Protein AF-A0A7C5TV17-F1 (afdb_monomer_lite)

Structure (mmCIF, N/CA/C/O backbone):
data_AF-A0A7C5TV17-F1
#
_entry.id   AF-A0A7C5TV17-F1
#
loop_
_atom_site.group_PDB
_atom_site.id
_atom_site.type_symbol
_atom_site.label_atom_id
_atom_site.label_alt_id
_atom_site.label_comp_id
_atom_site.label_asym_id
_atom_site.label_entity_id
_atom_site.label_seq_id
_atom_site.pdbx_PDB_ins_code
_atom_site.Cartn_x
_atom_site.Cartn_y
_atom_site.Cartn_z
_atom_site.occupancy
_atom_site.B_iso_or_equiv
_atom_site.auth_seq_id
_atom_site.auth_comp_id
_atom_site.auth_asym_id
_atom_site.auth_atom_id
_atom_site.pdbx_PDB_model_num
ATOM 1 N N . MET A 1 1 ? -9.411 -13.685 -9.925 1.00 38.88 1 MET A N 1
ATOM 2 C CA . MET A 1 1 ? -9.426 -13.113 -8.561 1.00 38.88 1 MET A CA 1
ATOM 3 C C . MET A 1 1 ? -9.567 -14.258 -7.575 1.00 38.88 1 MET A C 1
ATOM 5 O O . MET A 1 1 ? -10.554 -14.972 -7.658 1.00 38.88 1 MET A O 1
ATOM 9 N N . ASN A 1 2 ? -8.573 -14.480 -6.712 1.00 40.91 2 ASN A N 1
ATOM 10 C CA . ASN A 1 2 ? -8.621 -15.509 -5.669 1.00 40.91 2 ASN A CA 1
ATOM 11 C C . ASN A 1 2 ? -8.840 -14.822 -4.318 1.00 40.91 2 ASN A C 1
ATOM 13 O O . ASN A 1 2 ? -8.039 -13.978 -3.923 1.00 40.91 2 ASN A O 1
ATOM 17 N N . HIS A 1 3 ? -9.922 -15.174 -3.628 1.00 43.28 3 HIS A N 1
ATOM 18 C CA . HIS A 1 3 ? -10.246 -14.668 -2.296 1.00 43.28 3 HIS A CA 1
ATOM 19 C C . HIS A 1 3 ? -9.807 -15.700 -1.250 1.00 43.28 3 HIS A C 1
ATOM 21 O O . HIS A 1 3 ? -10.120 -16.882 -1.374 1.00 43.28 3 HIS A O 1
ATOM 27 N N . HIS A 1 4 ? -9.072 -15.278 -0.223 1.00 42.59 4 HIS A N 1
ATOM 28 C CA . HIS A 1 4 ? -8.808 -16.082 0.974 1.00 42.59 4 HIS A CA 1
ATOM 29 C C . HIS A 1 4 ? -9.427 -15.378 2.184 1.00 42.59 4 HIS A C 1
ATOM 31 O O . HIS A 1 4 ? -9.269 -14.171 2.361 1.00 42.59 4 HIS A O 1
ATOM 37 N N . LEU A 1 5 ? -10.192 -16.137 2.971 1.00 42.78 5 LEU A N 1
ATOM 38 C CA . LEU A 1 5 ? -11.083 -15.644 4.022 1.00 42.78 5 LEU A CA 1
ATOM 39 C C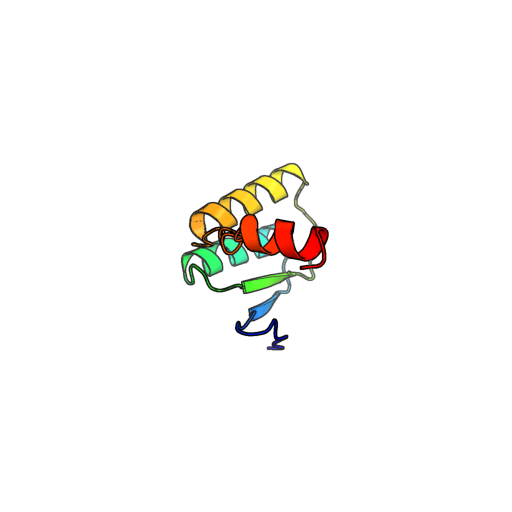 . LEU A 1 5 ? -10.388 -15.653 5.390 1.00 42.78 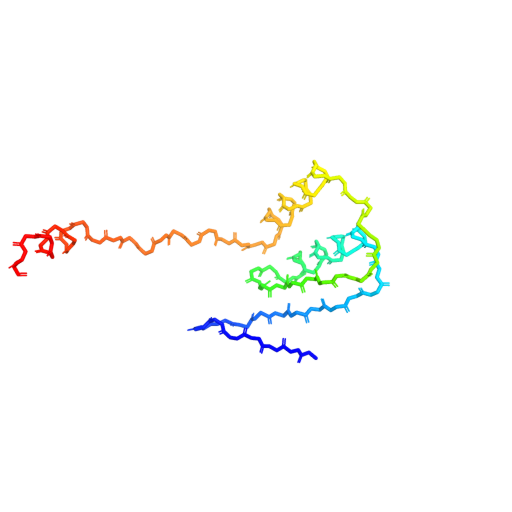5 LEU A C 1
ATOM 41 O O . LEU A 1 5 ? -10.055 -16.713 5.913 1.00 42.78 5 LEU A O 1
ATOM 45 N N . LEU A 1 6 ? -10.277 -14.485 6.025 1.00 45.94 6 LEU A N 1
ATOM 46 C CA . LEU A 1 6 ? -10.069 -14.365 7.471 1.00 45.94 6 LEU A CA 1
ATOM 47 C C . LEU A 1 6 ? -11.401 -13.965 8.112 1.00 45.94 6 LEU A C 1
ATOM 49 O O . LEU A 1 6 ? -11.755 -12.795 8.120 1.00 45.94 6 LEU A O 1
ATOM 53 N N . ARG A 1 7 ? -12.148 -14.968 8.589 1.00 44.25 7 ARG A N 1
ATOM 54 C CA . ARG A 1 7 ? -13.251 -14.980 9.582 1.00 44.25 7 ARG A CA 1
ATOM 55 C C . ARG A 1 7 ? -14.302 -13.846 9.688 1.00 44.25 7 ARG A C 1
ATOM 57 O O . ARG A 1 7 ? -15.099 -13.958 10.606 1.00 44.25 7 ARG A O 1
ATOM 64 N N . ASN A 1 8 ? -14.336 -12.820 8.827 1.00 54.25 8 ASN A N 1
ATOM 65 C CA . ASN A 1 8 ? -15.469 -11.931 8.462 1.00 54.25 8 ASN A CA 1
ATOM 66 C C . ASN A 1 8 ? -14.991 -10.720 7.615 1.00 54.25 8 ASN A C 1
ATOM 68 O O . ASN A 1 8 ? -15.372 -9.577 7.868 1.00 54.25 8 ASN A O 1
ATOM 72 N N . GLY A 1 9 ? -14.127 -10.941 6.619 1.00 60.97 9 GLY A N 1
ATOM 73 C CA . GLY A 1 9 ? -13.680 -9.889 5.702 1.00 60.97 9 GLY A CA 1
ATOM 74 C C . GLY A 1 9 ? -13.137 -10.458 4.395 1.00 60.97 9 GLY A C 1
ATOM 75 O O . GLY A 1 9 ? -12.514 -11.521 4.388 1.00 60.97 9 GLY A O 1
ATOM 76 N N . TYR A 1 10 ? -13.392 -9.755 3.291 1.00 76.31 10 TYR A N 1
ATOM 77 C CA . TYR A 1 10 ? -12.825 -10.070 1.982 1.00 76.31 10 TYR A CA 1
ATOM 78 C C . TYR A 1 10 ? -11.506 -9.326 1.817 1.00 76.31 10 TYR A C 1
ATOM 80 O O . TYR A 1 10 ? -11.475 -8.108 1.968 1.00 76.31 10 TYR A O 1
ATOM 88 N N . VAL A 1 11 ? -10.442 -10.055 1.485 1.00 82.00 11 VAL A N 1
ATOM 89 C CA . VAL A 1 11 ? -9.186 -9.472 1.005 1.00 82.00 11 VAL A CA 1
ATOM 90 C C . VAL A 1 11 ? -9.161 -9.595 -0.512 1.00 82.00 11 VAL A C 1
ATOM 92 O O . VAL A 1 11 ? -9.405 -10.675 -1.061 1.00 82.00 11 VAL A O 1
ATOM 95 N N . TYR A 1 12 ? -8.876 -8.489 -1.190 1.00 88.62 12 TYR A N 1
ATOM 96 C CA . TYR A 1 12 ? -8.685 -8.474 -2.634 1.00 88.62 12 TYR A CA 1
ATOM 97 C C . TYR A 1 12 ? -7.201 -8.632 -2.935 1.00 88.62 12 TYR A C 1
ATOM 99 O O . TYR A 1 12 ? -6.402 -7.783 -2.555 1.00 88.62 12 TYR A O 1
ATOM 107 N N . LEU A 1 13 ? -6.834 -9.719 -3.611 1.00 93.81 13 LEU A N 1
ATOM 108 C CA . LEU A 1 13 ? -5.480 -9.921 -4.113 1.00 93.81 13 LEU A CA 1
ATOM 109 C C . LEU A 1 13 ? -5.448 -9.624 -5.612 1.00 93.81 13 LEU A C 1
ATOM 111 O O . LEU A 1 13 ? -6.126 -10.292 -6.397 1.00 93.81 13 LEU A O 1
ATOM 115 N N . ILE A 1 14 ? -4.632 -8.649 -5.994 1.00 95.00 14 ILE A N 1
ATOM 116 C CA . ILE A 1 14 ? -4.408 -8.243 -7.382 1.00 95.00 14 ILE A CA 1
ATOM 117 C C . ILE A 1 14 ? -2.953 -8.549 -7.717 1.00 95.00 14 ILE A C 1
ATOM 119 O O . ILE A 1 14 ? -2.065 -8.281 -6.914 1.00 95.00 14 ILE A O 1
ATOM 123 N N . THR A 1 15 ? -2.702 -9.154 -8.876 1.00 97.38 15 THR A N 1
ATOM 124 C CA . THR A 1 15 ? -1.343 -9.367 -9.388 1.00 97.38 15 THR A CA 1
ATOM 125 C C . THR A 1 15 ? -1.146 -8.517 -10.631 1.00 97.38 15 THR A C 1
ATOM 127 O O . THR A 1 15 ? -2.000 -8.541 -11.515 1.00 97.38 15 THR A O 1
ATOM 130 N N . VAL A 1 16 ? -0.057 -7.756 -10.666 1.00 97.56 16 VAL A N 1
ATOM 131 C CA . VAL A 1 16 ? 0.288 -6.819 -11.740 1.00 97.56 16 VAL A CA 1
ATOM 132 C C . VAL A 1 16 ? 1.687 -7.117 -12.268 1.00 97.56 16 VAL A C 1
ATOM 134 O O . VAL A 1 16 ? 2.587 -7.444 -11.493 1.00 97.56 16 VAL A O 1
ATOM 137 N N . ASP A 1 17 ? 1.865 -6.995 -13.580 1.00 98.12 17 ASP A N 1
ATOM 138 C CA . ASP A 1 17 ? 3.154 -7.209 -14.239 1.00 98.12 17 ASP A CA 1
ATOM 139 C C . ASP A 1 17 ? 3.917 -5.895 -14.398 1.00 98.12 17 ASP A C 1
ATOM 141 O O . ASP A 1 17 ? 4.038 -5.340 -15.486 1.00 98.12 17 ASP A O 1
ATOM 145 N N . VAL A 1 18 ? 4.337 -5.353 -13.257 1.00 98.50 18 VAL A N 1
ATOM 146 C CA . VAL A 1 18 ? 5.099 -4.105 -13.140 1.00 98.50 18 VAL A CA 1
ATOM 147 C C . VAL A 1 18 ? 6.149 -4.245 -12.038 1.00 98.50 18 VAL A C 1
ATOM 149 O O . VAL A 1 18 ? 6.122 -5.203 -11.259 1.00 98.50 18 VAL A O 1
ATOM 152 N N . ASP A 1 19 ? 7.066 -3.288 -11.949 1.00 98.56 19 ASP A N 1
ATOM 153 C CA . ASP A 1 19 ? 8.062 -3.238 -10.877 1.00 98.56 19 ASP A CA 1
ATOM 154 C C . ASP A 1 19 ? 7.459 -2.798 -9.532 1.00 98.56 19 ASP A C 1
ATOM 156 O O . ASP A 1 19 ? 6.371 -2.217 -9.458 1.00 98.56 19 ASP A O 1
ATOM 160 N N . ALA A 1 20 ? 8.207 -3.030 -8.450 1.00 98.12 20 ALA A N 1
ATOM 161 C CA . ALA A 1 20 ? 7.772 -2.754 -7.080 1.00 98.12 20 ALA A CA 1
ATOM 162 C C . ALA A 1 20 ? 7.266 -1.316 -6.868 1.00 98.12 20 ALA A C 1
ATOM 164 O O . ALA A 1 20 ? 6.236 -1.121 -6.222 1.00 98.12 20 ALA A O 1
ATOM 165 N N . ARG A 1 21 ? 7.956 -0.306 -7.418 1.00 98.38 21 ARG A N 1
ATOM 166 C CA . ARG A 1 21 ? 7.548 1.102 -7.278 1.00 98.38 21 ARG A CA 1
ATOM 167 C C . ARG A 1 21 ? 6.154 1.357 -7.845 1.00 98.38 21 ARG A C 1
ATOM 169 O O . ARG A 1 21 ? 5.309 1.911 -7.151 1.00 98.38 21 ARG A O 1
ATOM 176 N N . GLU A 1 22 ? 5.909 0.928 -9.078 1.00 98.44 22 GLU A N 1
ATOM 177 C CA . GLU A 1 22 ? 4.621 1.135 -9.742 1.00 98.44 22 GLU A CA 1
ATOM 178 C C . GLU A 1 22 ? 3.507 0.354 -9.033 1.00 98.44 22 GLU A C 1
ATOM 180 O O . GLU A 1 22 ? 2.409 0.870 -8.830 1.00 98.44 22 GLU A O 1
ATOM 185 N N . ALA A 1 23 ? 3.801 -0.853 -8.545 1.00 98.19 23 ALA A N 1
ATOM 186 C CA . ALA A 1 23 ? 2.860 -1.622 -7.738 1.00 98.19 23 ALA A CA 1
ATOM 187 C C . ALA A 1 23 ? 2.482 -0.926 -6.416 1.00 98.19 23 ALA A C 1
ATOM 189 O O . ALA A 1 23 ? 1.316 -0.966 -6.015 1.00 98.19 23 ALA A O 1
ATOM 190 N N . LEU A 1 24 ? 3.433 -0.265 -5.748 1.00 97.44 24 LEU A N 1
ATOM 191 C CA . LEU A 1 24 ? 3.172 0.523 -4.538 1.00 97.44 24 LEU A CA 1
ATOM 192 C C . LEU A 1 24 ? 2.344 1.778 -4.842 1.00 97.44 24 LEU A C 1
ATOM 194 O O . LEU A 1 24 ? 1.419 2.087 -4.093 1.00 97.44 24 LEU A O 1
ATOM 198 N N . GLU A 1 25 ? 2.601 2.456 -5.961 1.00 97.31 25 GLU A N 1
ATOM 199 C CA . GLU A 1 25 ? 1.783 3.587 -6.420 1.00 97.31 25 GLU A CA 1
ATOM 200 C C . GLU A 1 25 ? 0.347 3.157 -6.759 1.00 97.31 25 GLU A C 1
ATOM 202 O O . GLU A 1 25 ? -0.613 3.831 -6.379 1.00 97.31 25 GLU A O 1
ATOM 207 N N . ILE A 1 26 ? 0.177 2.005 -7.417 1.00 97.38 26 ILE A N 1
ATOM 208 C CA . ILE A 1 26 ? -1.136 1.390 -7.654 1.00 97.38 26 ILE A CA 1
ATOM 209 C C . ILE A 1 26 ? -1.818 1.083 -6.318 1.00 97.38 26 ILE A C 1
ATOM 211 O O . ILE A 1 26 ? -2.987 1.424 -6.135 1.00 97.38 26 ILE A O 1
ATOM 215 N N . SER A 1 27 ? -1.096 0.476 -5.372 1.00 95.19 27 SER A N 1
ATOM 216 C CA . SER A 1 27 ? -1.619 0.180 -4.037 1.00 95.19 27 SER A CA 1
ATOM 217 C C . SER A 1 27 ? -2.098 1.448 -3.333 1.00 95.19 27 SER A C 1
ATOM 219 O O . SER A 1 27 ? -3.184 1.445 -2.762 1.00 95.19 27 SER A O 1
ATOM 221 N N . LEU A 1 28 ? -1.333 2.539 -3.399 1.00 94.94 28 LEU A N 1
ATOM 222 C CA . LEU A 1 28 ? -1.714 3.814 -2.799 1.00 94.94 28 LEU A CA 1
ATOM 223 C C . LEU A 1 28 ? -3.021 4.354 -3.392 1.00 94.94 28 LEU A C 1
ATOM 225 O O . LEU A 1 28 ? -3.956 4.635 -2.645 1.00 94.94 28 LEU A O 1
ATOM 229 N N . ARG A 1 29 ? -3.122 4.416 -4.726 1.00 95.69 29 ARG A N 1
ATOM 230 C CA . ARG A 1 29 ? -4.337 4.875 -5.424 1.00 95.69 29 ARG A CA 1
ATOM 231 C C . ARG A 1 29 ? -5.555 4.023 -5.069 1.00 95.69 29 ARG A C 1
ATOM 233 O O . ARG A 1 29 ? -6.633 4.551 -4.818 1.00 95.69 29 ARG A O 1
ATOM 240 N N . LEU A 1 30 ? -5.390 2.701 -5.020 1.00 94.06 30 LEU A N 1
ATOM 241 C CA . LEU A 1 30 ? -6.472 1.787 -4.648 1.00 94.06 30 LEU A CA 1
ATOM 242 C C . LEU A 1 30 ? -6.930 2.012 -3.204 1.00 94.06 30 LEU A C 1
ATOM 244 O O . LEU A 1 30 ? -8.127 2.005 -2.939 1.00 94.06 30 LEU A O 1
ATOM 248 N N . GLN A 1 31 ? -5.996 2.236 -2.283 1.00 91.12 31 GLN A N 1
ATOM 249 C CA . GLN A 1 31 ? -6.313 2.461 -0.875 1.00 91.12 31 GLN A CA 1
ATOM 250 C C . GLN A 1 31 ? -6.965 3.826 -0.625 1.00 91.12 31 GLN A C 1
ATOM 252 O O . GLN A 1 31 ? -7.860 3.930 0.210 1.00 91.12 31 GLN A O 1
ATOM 257 N N . GLU A 1 32 ? -6.604 4.850 -1.398 1.00 91.88 32 GLU A N 1
ATOM 258 C CA . GLU A 1 32 ? -7.309 6.138 -1.409 1.00 91.88 32 GLU A CA 1
ATOM 259 C C . GLU A 1 32 ? -8.744 6.024 -1.935 1.00 91.88 32 GLU A C 1
ATOM 261 O O . GLU A 1 32 ? -9.657 6.641 -1.388 1.00 91.88 32 GLU A O 1
ATOM 266 N N . MET A 1 33 ? -8.955 5.238 -2.994 1.00 93.94 33 MET A N 1
ATOM 267 C CA . MET A 1 33 ? -10.278 5.050 -3.599 1.00 93.94 33 MET A CA 1
ATOM 268 C C . MET A 1 33 ? -11.199 4.158 -2.761 1.00 93.94 33 MET A C 1
ATOM 270 O O . MET A 1 33 ? -12.418 4.331 -2.787 1.00 93.94 33 MET A O 1
ATOM 274 N N . PHE A 1 34 ? -10.629 3.200 -2.029 1.00 90.56 34 PHE A N 1
ATOM 275 C CA . PHE A 1 34 ? -11.363 2.179 -1.283 1.00 90.56 34 PHE A CA 1
ATOM 276 C C . PHE A 1 34 ? -10.918 2.111 0.190 1.00 90.56 34 PHE A C 1
ATOM 278 O O . PHE A 1 34 ? -10.468 1.057 0.653 1.00 90.56 34 PHE A O 1
ATOM 285 N N . PRO A 1 35 ? -11.055 3.209 0.958 1.00 87.38 35 PRO A N 1
ATOM 286 C CA . PRO A 1 35 ? -10.551 3.274 2.322 1.00 87.38 35 PRO A CA 1
ATOM 287 C C . PRO A 1 35 ? -11.214 2.222 3.223 1.00 87.38 35 PRO A C 1
ATOM 289 O O . PRO A 1 35 ? -12.433 2.044 3.228 1.00 87.38 35 PRO A O 1
ATOM 292 N N . GLY A 1 36 ? -10.400 1.528 4.016 1.00 84.62 36 GLY A N 1
ATOM 293 C CA . GLY A 1 36 ? -10.814 0.470 4.936 1.00 84.62 36 GLY A CA 1
ATOM 294 C C . GLY A 1 36 ? -11.001 -0.905 4.287 1.00 84.62 36 GLY A C 1
ATOM 295 O O . GLY A 1 36 ? -11.259 -1.873 5.007 1.00 84.62 36 GLY A O 1
ATOM 296 N N . ILE A 1 37 ? -10.849 -1.022 2.962 1.00 86.94 37 ILE A N 1
ATOM 297 C CA . ILE A 1 37 ? -10.901 -2.304 2.254 1.00 86.94 37 ILE A CA 1
ATOM 298 C C . ILE A 1 37 ? -9.478 -2.877 2.141 1.00 86.94 37 ILE A C 1
ATOM 300 O O . ILE A 1 37 ? -8.596 -2.252 1.550 1.00 86.94 37 ILE A O 1
ATOM 304 N N . PRO A 1 38 ? -9.211 -4.088 2.664 1.00 85.19 38 PRO A N 1
ATOM 305 C CA . PRO A 1 38 ? -7.894 -4.696 2.537 1.00 85.19 38 PRO A CA 1
ATOM 306 C C . PRO A 1 38 ? -7.668 -5.163 1.091 1.00 85.19 38 PRO A C 1
ATOM 308 O O . PRO A 1 38 ? -8.228 -6.165 0.636 1.00 85.19 38 PRO A O 1
ATOM 311 N N . ILE A 1 39 ? -6.823 -4.423 0.374 1.00 90.38 39 ILE A N 1
ATOM 312 C CA . ILE A 1 39 ? -6.394 -4.705 -0.997 1.00 90.38 39 ILE A CA 1
ATOM 313 C C . ILE A 1 39 ? -4.886 -4.927 -0.965 1.00 90.38 39 ILE A C 1
ATOM 315 O O . ILE A 1 39 ? -4.139 -4.072 -0.494 1.00 90.38 39 ILE A O 1
ATOM 319 N N . VAL A 1 40 ? -4.457 -6.081 -1.466 1.00 92.12 40 VAL A N 1
ATOM 320 C CA . VAL A 1 40 ? -3.057 -6.482 -1.576 1.00 92.12 40 VAL A CA 1
ATOM 321 C C . VAL A 1 40 ? 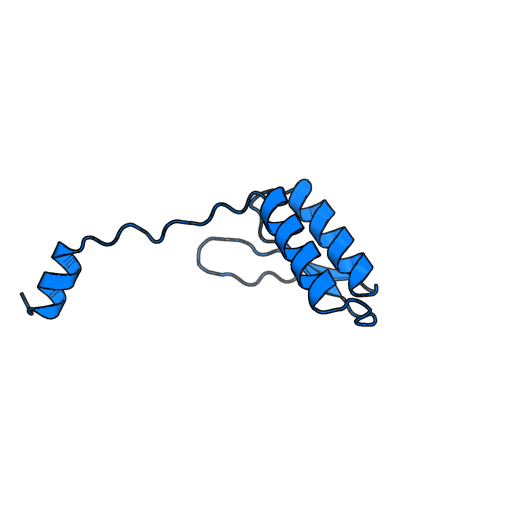-2.675 -6.483 -3.050 1.00 92.12 40 VAL A C 1
ATOM 323 O O . VAL A 1 40 ? -3.272 -7.206 -3.851 1.00 92.12 40 VAL A O 1
ATOM 326 N N . VAL A 1 41 ? -1.656 -5.699 -3.396 1.00 96.25 41 VAL A N 1
ATOM 327 C CA . VAL A 1 41 ? -1.064 -5.671 -4.737 1.00 96.25 41 VAL A CA 1
ATOM 328 C C . VAL A 1 41 ? 0.219 -6.496 -4.717 1.00 96.25 41 VAL A C 1
ATOM 330 O O . VAL A 1 41 ? 1.184 -6.160 -4.037 1.00 96.25 41 VAL A O 1
ATOM 333 N N . ARG A 1 42 ? 0.215 -7.608 -5.450 1.00 96.56 42 ARG A N 1
ATOM 334 C CA . ARG A 1 42 ? 1.394 -8.427 -5.741 1.00 96.56 42 ARG A CA 1
ATOM 335 C C . ARG A 1 42 ? 1.958 -7.998 -7.090 1.00 96.56 42 ARG A C 1
ATOM 337 O O . ARG A 1 42 ? 1.196 -7.833 -8.036 1.00 96.56 42 ARG A O 1
ATOM 344 N N . TRP A 1 43 ? 3.273 -7.896 -7.196 1.00 97.94 43 TRP A N 1
ATOM 345 C CA . TRP A 1 43 ? 3.952 -7.596 -8.453 1.00 97.94 43 TRP A CA 1
ATOM 346 C C . TRP A 1 43 ? 4.877 -8.735 -8.877 1.00 97.94 43 TRP A C 1
ATOM 348 O O . TRP A 1 43 ? 5.262 -9.565 -8.048 1.00 97.94 43 TRP A O 1
ATOM 358 N N . THR A 1 44 ? 5.193 -8.789 -10.169 1.00 98.06 44 THR A N 1
ATOM 359 C CA . THR A 1 44 ? 6.089 -9.795 -10.768 1.00 98.06 44 THR A CA 1
ATOM 360 C C . THR A 1 44 ? 7.367 -9.206 -11.363 1.00 98.06 44 THR A C 1
ATOM 362 O O . THR A 1 44 ? 8.278 -9.972 -11.669 1.00 98.06 44 THR A O 1
ATOM 365 N N . GLY A 1 45 ? 7.459 -7.877 -11.485 1.00 97.12 45 GLY A N 1
ATOM 366 C CA . GLY A 1 45 ? 8.661 -7.174 -11.932 1.00 97.12 45 GLY A CA 1
ATOM 367 C C . GLY A 1 45 ? 9.757 -7.096 -10.867 1.00 97.12 45 GLY A C 1
ATOM 368 O O . GLY A 1 45 ? 9.699 -7.738 -9.812 1.00 97.12 45 GLY A O 1
ATOM 369 N N . VAL A 1 46 ? 10.788 -6.295 -11.134 1.00 97.94 46 VAL A N 1
ATOM 370 C CA . VAL A 1 46 ? 11.950 -6.212 -10.247 1.00 97.94 46 VAL A CA 1
ATOM 371 C C . VAL A 1 46 ? 11.637 -5.439 -8.969 1.00 97.94 46 VAL A C 1
ATOM 373 O O . VAL A 1 46 ? 10.781 -4.551 -8.915 1.00 97.94 46 VAL A O 1
ATOM 376 N N . ASN A 1 47 ? 12.378 -5.758 -7.909 1.00 97.25 47 ASN A N 1
ATOM 377 C CA . ASN A 1 47 ? 12.329 -4.985 -6.679 1.00 97.25 47 ASN A CA 1
ATOM 378 C C . ASN A 1 47 ? 13.248 -3.755 -6.782 1.00 97.25 47 ASN A C 1
ATOM 380 O O . ASN A 1 47 ? 14.416 -3.813 -6.406 1.00 97.25 47 ASN A O 1
ATOM 384 N N . ASN A 1 48 ? 12.721 -2.656 -7.327 1.00 97.94 48 ASN A N 1
ATOM 385 C CA . ASN A 1 48 ? 13.439 -1.396 -7.568 1.00 97.94 48 ASN A CA 1
ATOM 386 C C . ASN A 1 48 ? 13.201 -0.324 -6.482 1.00 97.94 48 ASN A C 1
ATOM 388 O O . ASN A 1 48 ? 13.291 0.877 -6.751 1.00 97.94 48 ASN A O 1
ATOM 392 N N . VAL A 1 49 ? 12.876 -0.754 -5.260 1.00 97.56 49 VAL A N 1
ATOM 393 C CA . VAL A 1 49 ? 12.554 0.115 -4.121 1.00 97.56 49 VAL A CA 1
ATOM 394 C C . VAL A 1 49 ? 13.452 -0.252 -2.945 1.00 97.56 49 VAL A C 1
ATOM 396 O O . VAL A 1 49 ? 13.534 -1.414 -2.549 1.00 97.56 49 VAL A O 1
ATOM 399 N N . SER A 1 50 ? 14.141 0.738 -2.380 1.00 97.88 50 SER A N 1
ATOM 400 C CA . SER A 1 50 ? 14.930 0.547 -1.160 1.00 97.88 50 SER A CA 1
ATOM 401 C C . SER A 1 50 ? 14.031 0.356 0.065 1.00 97.88 50 SER A C 1
ATOM 403 O O . SER A 1 50 ? 12.880 0.784 0.087 1.00 97.88 50 SER A O 1
ATOM 405 N N . GLU A 1 51 ? 14.567 -0.220 1.140 1.00 96.44 51 GLU A N 1
ATOM 406 C CA . GLU A 1 51 ? 13.821 -0.408 2.392 1.00 96.44 51 GLU A CA 1
ATOM 407 C C . GLU A 1 51 ? 13.253 0.913 2.944 1.00 96.44 51 GLU A C 1
ATOM 409 O O . GLU A 1 51 ? 12.100 0.978 3.366 1.00 96.44 51 GLU A O 1
ATOM 414 N N . ARG A 1 52 ? 14.029 2.002 2.869 1.00 96.69 52 ARG A N 1
ATOM 415 C CA . ARG A 1 52 ? 13.583 3.332 3.304 1.00 96.69 52 ARG A CA 1
ATOM 416 C C . ARG A 1 52 ? 12.411 3.851 2.472 1.00 96.69 52 ARG A C 1
ATOM 418 O O . ARG A 1 52 ? 11.477 4.430 3.019 1.00 96.69 52 ARG A O 1
ATOM 425 N N . GLU A 1 53 ? 12.460 3.665 1.158 1.00 97.06 53 GLU A N 1
ATOM 426 C CA . GLU A 1 53 ? 11.361 4.057 0.272 1.00 97.06 53 GLU A CA 1
ATOM 427 C C . GLU A 1 53 ? 10.122 3.195 0.505 1.00 97.06 53 GLU A C 1
ATOM 429 O O . GLU A 1 53 ? 9.015 3.725 0.544 1.00 97.06 53 GLU A O 1
ATOM 434 N N . LEU A 1 54 ? 10.305 1.893 0.739 1.00 96.38 54 LEU A N 1
ATOM 435 C CA . LEU A 1 54 ? 9.218 0.988 1.089 1.00 96.38 54 LEU A CA 1
ATOM 436 C C . LEU A 1 54 ? 8.505 1.457 2.363 1.00 96.38 54 LEU A C 1
ATOM 438 O O . LEU A 1 54 ? 7.281 1.557 2.369 1.00 96.38 54 LEU A O 1
ATOM 442 N N . VAL A 1 55 ? 9.249 1.801 3.419 1.00 96.06 55 VAL A N 1
ATOM 443 C CA . VAL A 1 55 ? 8.666 2.338 4.661 1.00 96.06 55 VAL A CA 1
ATOM 444 C C . VAL A 1 55 ? 7.846 3.600 4.386 1.00 96.06 55 VAL A C 1
ATOM 446 O O . VAL A 1 55 ? 6.732 3.714 4.894 1.00 96.06 55 VAL A O 1
ATOM 449 N N . ASN A 1 56 ? 8.343 4.516 3.549 1.00 96.12 56 ASN A N 1
ATOM 450 C CA . ASN A 1 56 ? 7.604 5.731 3.194 1.00 96.12 56 ASN A CA 1
ATOM 451 C C . ASN A 1 56 ? 6.278 5.409 2.490 1.00 96.12 56 ASN A C 1
ATOM 453 O O . ASN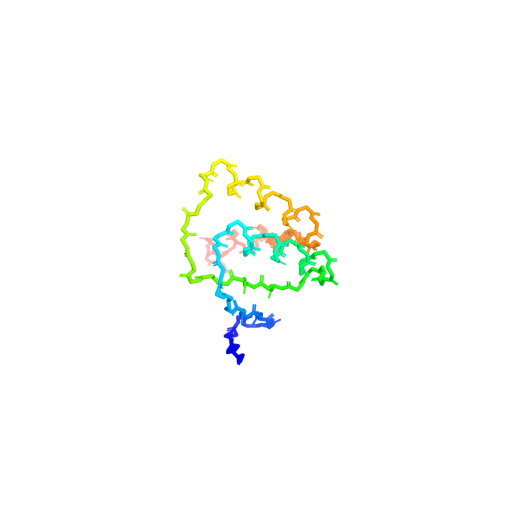 A 1 56 ? 5.240 5.933 2.891 1.00 96.12 56 ASN A O 1
ATOM 457 N N . PHE A 1 57 ? 6.294 4.507 1.503 1.00 95.31 57 PHE A N 1
ATOM 458 C CA . PHE A 1 57 ? 5.073 4.060 0.828 1.00 95.31 57 PHE A CA 1
ATOM 459 C C . PHE A 1 57 ? 4.081 3.413 1.799 1.00 95.31 57 PHE A C 1
ATOM 461 O O . PHE A 1 57 ? 2.887 3.695 1.740 1.00 95.31 57 PHE A O 1
ATOM 468 N N . LEU A 1 58 ? 4.556 2.568 2.718 1.00 91.94 58 LEU A N 1
ATOM 469 C CA . LEU A 1 58 ? 3.697 1.914 3.706 1.00 91.94 58 LEU A CA 1
ATOM 470 C C . LEU A 1 58 ? 3.046 2.922 4.658 1.00 91.94 58 LEU A C 1
ATOM 472 O O . LEU A 1 58 ? 1.852 2.815 4.930 1.00 91.94 58 LEU A O 1
ATOM 476 N N . VAL A 1 59 ? 3.799 3.915 5.138 1.00 92.31 59 VAL A N 1
ATOM 477 C CA . VAL A 1 59 ? 3.256 5.001 5.970 1.00 92.31 59 VAL A CA 1
ATOM 478 C C . VAL A 1 59 ? 2.187 5.780 5.206 1.00 92.31 59 VAL A C 1
ATOM 480 O O . VAL A 1 59 ? 1.127 6.077 5.756 1.00 92.31 59 VAL A O 1
ATOM 483 N N . GLU A 1 60 ? 2.426 6.078 3.931 1.00 92.19 60 GLU A N 1
ATOM 484 C CA . GLU A 1 60 ? 1.470 6.797 3.093 1.00 92.19 60 GLU A CA 1
ATOM 485 C C . GLU A 1 60 ? 0.183 5.992 2.863 1.00 92.19 60 GLU A C 1
ATOM 487 O O . GLU A 1 60 ? -0.916 6.512 3.063 1.00 92.19 60 GLU A O 1
ATOM 492 N N . ILE A 1 61 ? 0.313 4.700 2.555 1.00 90.12 61 ILE A N 1
ATOM 493 C CA . ILE A 1 61 ? -0.812 3.770 2.411 1.00 90.12 61 ILE A CA 1
ATOM 494 C C . ILE A 1 61 ? -1.612 3.666 3.713 1.00 90.12 61 ILE A C 1
ATOM 496 O O . ILE A 1 61 ? -2.839 3.694 3.675 1.00 90.12 61 ILE A O 1
ATOM 500 N N . LEU A 1 62 ? -0.954 3.568 4.871 1.00 86.00 62 LEU A N 1
ATOM 501 C CA . LEU A 1 62 ? -1.641 3.505 6.164 1.00 86.00 62 LEU A CA 1
ATOM 502 C C . LEU A 1 62 ? -2.407 4.797 6.466 1.00 86.00 62 LEU A C 1
ATOM 504 O O . LEU A 1 62 ? -3.558 4.738 6.898 1.00 86.00 62 LEU A O 1
ATOM 508 N N . ASN A 1 63 ? -1.792 5.953 6.202 1.00 86.25 63 ASN A N 1
ATOM 509 C CA . ASN A 1 63 ? -2.400 7.258 6.454 1.00 86.25 63 ASN A CA 1
ATOM 510 C C . ASN A 1 63 ? -3.607 7.524 5.548 1.00 86.25 63 ASN A C 1
ATOM 512 O O . ASN A 1 63 ? -4.592 8.111 5.997 1.00 86.25 63 ASN A O 1
ATOM 516 N N . ARG A 1 64 ? -3.541 7.104 4.280 1.00 85.50 64 ARG A N 1
ATOM 517 C CA . ARG A 1 64 ? -4.584 7.389 3.284 1.00 85.50 64 ARG A CA 1
ATOM 518 C C . ARG A 1 64 ? -5.620 6.277 3.141 1.00 85.50 64 ARG A C 1
ATOM 520 O O . ARG A 1 64 ? -6.764 6.552 2.803 1.00 85.50 64 ARG A O 1
ATOM 527 N N . GLY A 1 65 ? -5.256 5.039 3.466 1.00 79.75 65 GLY A N 1
ATOM 528 C CA . GLY A 1 65 ? -6.081 3.845 3.275 1.00 79.75 65 GLY A CA 1
ATOM 529 C C . GLY A 1 65 ? -7.217 3.665 4.275 1.00 79.75 65 GLY A C 1
ATOM 530 O O . GLY A 1 65 ? -7.878 2.633 4.264 1.00 79.75 65 GLY A O 1
ATOM 531 N N . GLY A 1 66 ? -7.450 4.618 5.184 1.00 77.38 66 GLY A N 1
ATOM 532 C CA . GLY A 1 66 ? -8.587 4.581 6.113 1.00 77.38 66 GLY A CA 1
ATOM 533 C C . GLY A 1 66 ? -8.585 3.395 7.087 1.00 77.38 66 GLY A C 1
ATOM 534 O O . GLY A 1 66 ? -9.603 3.127 7.734 1.00 77.38 66 GLY A O 1
ATOM 535 N N . PHE A 1 67 ? -7.459 2.684 7.213 1.00 71.69 67 PHE A N 1
ATOM 536 C CA . PHE A 1 67 ? -7.295 1.589 8.158 1.00 71.69 67 PHE A CA 1
ATOM 537 C C . PHE A 1 67 ? -7.313 2.145 9.577 1.00 71.69 67 PHE A C 1
ATOM 539 O O . PHE A 1 67 ? -6.327 2.674 10.085 1.00 71.69 67 PHE A O 1
ATOM 546 N N . ARG A 1 68 ? -8.453 2.020 10.254 1.00 61.25 68 ARG A N 1
ATOM 547 C CA . ARG A 1 68 ? -8.514 2.300 11.686 1.00 61.25 68 ARG A CA 1
ATOM 548 C C . ARG A 1 68 ? -7.826 1.157 12.410 1.00 61.25 68 ARG A C 1
ATOM 550 O O . ARG A 1 68 ? -8.252 0.007 12.278 1.00 61.25 68 ARG A O 1
ATOM 557 N N . ALA A 1 69 ? -6.799 1.475 13.197 1.00 56.69 69 ALA A N 1
ATOM 558 C CA . ALA A 1 69 ? -6.307 0.558 14.210 1.00 56.69 69 ALA A CA 1
ATOM 559 C C . ALA A 1 69 ? -7.520 0.094 15.022 1.00 56.69 69 ALA A C 1
ATOM 561 O O . ALA A 1 69 ? -8.173 0.888 15.704 1.00 56.69 69 ALA A O 1
ATOM 562 N N . LYS A 1 70 ? -7.880 -1.186 14.905 1.00 49.41 70 LYS A N 1
ATOM 563 C CA . LYS A 1 70 ? -8.786 -1.772 15.880 1.00 49.41 70 LYS A CA 1
ATOM 564 C C . LYS A 1 70 ? -8.003 -1.768 17.178 1.00 49.41 70 LYS A C 1
ATOM 566 O O . LYS A 1 70 ? -7.034 -2.514 17.302 1.00 49.41 70 LYS A O 1
ATOM 571 N N . ALA A 1 71 ? -8.424 -0.936 18.131 1.00 44.16 71 ALA A N 1
ATOM 572 C CA . ALA A 1 71 ? -8.116 -1.224 19.518 1.00 44.16 71 ALA A CA 1
ATOM 573 C C . ALA A 1 71 ? -8.455 -2.711 19.722 1.00 44.16 71 ALA A C 1
ATOM 575 O O . ALA A 1 71 ? -9.547 -3.134 19.304 1.00 44.16 71 ALA A O 1
ATOM 576 N N . PRO A 1 72 ? -7.534 -3.526 20.270 1.00 47.91 72 PRO A N 1
ATOM 577 C CA . PRO A 1 72 ? -7.907 -4.846 20.750 1.00 47.91 72 PRO A CA 1
ATOM 578 C C . PRO A 1 72 ? -9.201 -4.673 21.542 1.00 47.91 72 PRO A C 1
ATOM 580 O O . PRO A 1 72 ? -9.331 -3.672 22.255 1.00 47.91 72 PRO A O 1
ATOM 583 N N . LYS A 1 73 ? -10.189 -5.567 21.366 1.00 54.56 73 LYS A N 1
ATOM 584 C CA . LYS A 1 73 ? -11.396 -5.517 22.205 1.00 54.56 73 LYS A CA 1
ATOM 585 C C . LYS A 1 73 ? -10.908 -5.334 23.639 1.00 54.56 73 LYS A C 1
ATOM 587 O O . LYS A 1 73 ? -10.058 -6.119 24.055 1.00 54.56 73 LYS A O 1
ATOM 592 N N . GLY A 1 74 ? -11.355 -4.272 24.316 1.00 54.22 74 GLY A N 1
ATOM 593 C CA . GLY A 1 74 ? -10.950 -4.018 25.694 1.00 54.22 74 GLY A CA 1
ATOM 594 C C . GLY A 1 74 ? -11.132 -5.318 26.461 1.00 54.22 74 GLY A C 1
ATOM 595 O O . GLY A 1 74 ? -12.233 -5.868 26.473 1.00 54.22 74 GLY A O 1
ATOM 596 N N . PHE A 1 75 ? -10.037 -5.881 26.959 1.00 58.69 75 PHE A N 1
ATOM 597 C CA . PHE A 1 75 ? -10.128 -7.084 27.762 1.00 58.69 75 PHE A CA 1
ATOM 598 C C . PHE A 1 75 ? -10.606 -6.640 29.140 1.00 58.69 75 PHE A C 1
ATOM 600 O O . PHE A 1 75 ? -10.148 -5.626 29.673 1.00 58.69 75 PHE A O 1
ATOM 607 N N . ASN A 1 76 ? -11.566 -7.361 29.703 1.00 64.88 76 ASN A N 1
ATOM 608 C CA . ASN A 1 76 ? -11.923 -7.154 31.090 1.00 64.88 76 ASN A CA 1
ATOM 609 C C . ASN A 1 76 ? -10.798 -7.754 31.940 1.00 64.88 76 ASN A C 1
ATOM 611 O O . ASN A 1 76 ? -10.608 -8.968 31.966 1.00 64.88 76 ASN A O 1
ATOM 615 N N . ALA A 1 77 ? -10.023 -6.896 32.603 1.00 61.38 77 ALA A N 1
ATOM 616 C CA . ALA A 1 77 ? -8.916 -7.330 33.450 1.00 61.38 77 ALA A CA 1
ATOM 617 C C . ALA A 1 77 ? -9.386 -8.264 34.581 1.00 61.38 77 ALA A C 1
ATOM 619 O O . ALA A 1 77 ? -8.622 -9.121 35.012 1.00 61.38 77 ALA A O 1
ATOM 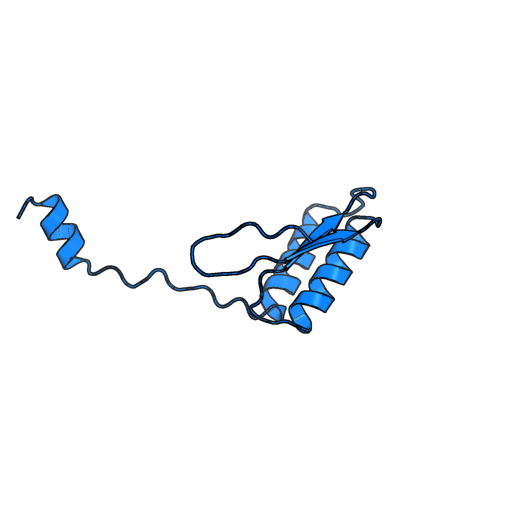620 N N . VAL A 1 78 ? -10.637 -8.122 35.033 1.00 69.38 78 VAL A N 1
ATOM 621 C CA . VAL A 1 78 ? -11.224 -8.969 36.080 1.00 69.38 78 VAL A CA 1
ATOM 622 C C . VAL A 1 78 ? -11.398 -10.404 35.585 1.00 69.38 78 VAL A C 1
ATOM 624 O O . VAL A 1 78 ? -11.006 -11.329 36.286 1.00 69.38 78 VAL A O 1
ATOM 627 N N . ASP A 1 79 ? -11.885 -10.589 34.355 1.00 68.62 79 ASP A N 1
ATOM 628 C CA . ASP A 1 79 ? -12.117 -11.925 33.789 1.00 68.62 79 ASP A CA 1
ATOM 629 C C . ASP A 1 79 ? -10.793 -12.688 33.620 1.00 68.62 79 ASP A C 1
ATOM 631 O O . ASP A 1 79 ? -10.700 -13.857 33.979 1.00 68.62 79 ASP A O 1
ATOM 635 N N . VAL A 1 80 ? -9.730 -11.998 33.186 1.00 64.75 80 VAL A N 1
ATOM 636 C CA . VAL A 1 80 ? -8.379 -12.577 33.057 1.00 64.75 80 VAL A CA 1
ATOM 637 C C . VAL A 1 80 ? -7.785 -12.947 34.421 1.00 64.75 80 VAL A C 1
ATOM 639 O O . VAL A 1 80 ? -7.134 -13.979 34.559 1.00 64.75 80 VAL A O 1
ATOM 642 N N . VAL A 1 81 ? -7.996 -12.118 35.448 1.00 64.12 81 VAL A N 1
ATOM 643 C CA . VAL A 1 81 ? -7.506 -12.402 36.807 1.00 64.12 81 VAL A CA 1
ATOM 644 C C . VAL A 1 81 ? -8.242 -13.592 37.425 1.00 64.12 81 VAL A C 1
ATOM 646 O O . VAL A 1 81 ? -7.599 -14.394 38.099 1.00 64.12 81 VAL A O 1
ATOM 649 N N . ASN A 1 82 ? -9.543 -13.738 37.176 1.00 66.81 82 ASN A N 1
ATOM 650 C CA . ASN A 1 82 ? -10.329 -14.868 37.677 1.00 66.81 82 ASN A CA 1
ATOM 651 C C . ASN A 1 82 ? -9.932 -16.184 36.989 1.00 66.81 82 ASN A C 1
ATOM 653 O O . ASN A 1 82 ? -9.724 -17.183 37.673 1.00 66.81 82 ASN A O 1
ATOM 657 N N . GLU A 1 83 ? -9.680 -16.161 35.675 1.00 63.53 83 GLU A N 1
ATOM 658 C CA . GLU A 1 83 ? -9.161 -17.320 34.929 1.00 63.53 83 GLU A CA 1
ATOM 659 C C . GLU A 1 83 ? -7.778 -17.769 35.436 1.00 63.53 83 GLU A C 1
ATOM 661 O O . GLU A 1 83 ? -7.516 -18.962 35.575 1.00 63.53 83 GLU A O 1
ATOM 666 N N . ILE A 1 84 ? -6.893 -16.819 35.769 1.00 59.56 84 ILE A N 1
ATOM 667 C CA . ILE A 1 84 ? -5.571 -17.110 36.355 1.00 59.56 84 ILE A CA 1
ATOM 668 C C . ILE A 1 84 ? -5.696 -17.650 37.788 1.00 59.56 84 ILE A C 1
ATOM 670 O O . ILE A 1 84 ? -4.859 -18.442 38.225 1.00 59.56 84 ILE A O 1
ATOM 674 N N . ARG A 1 85 ? -6.720 -17.218 38.531 1.00 56.41 85 ARG A N 1
ATOM 675 C CA . ARG A 1 85 ? -6.985 -17.667 39.906 1.00 56.41 85 ARG A CA 1
ATOM 676 C C . ARG A 1 85 ? -7.736 -18.997 39.981 1.00 56.41 85 ARG A C 1
ATOM 678 O O . ARG A 1 85 ? -7.711 -19.611 41.043 1.00 56.41 85 ARG A O 1
ATOM 685 N N . GLY A 1 86 ? -8.312 -19.468 38.874 1.00 49.16 86 GLY A N 1
ATOM 686 C CA . GLY A 1 86 ? -9.042 -20.733 38.813 1.00 49.16 86 GLY A CA 1
ATOM 687 C C . GLY A 1 86 ? -10.390 -20.700 39.538 1.00 49.16 86 GLY A C 1
ATOM 688 O O . GLY A 1 86 ? -10.763 -21.710 40.134 1.00 49.16 86 GLY A O 1
ATOM 689 N N . GLU A 1 87 ? -11.081 -19.554 39.518 1.00 51.78 87 GLU A N 1
ATOM 690 C CA . GLU A 1 87 ? -12.479 -19.424 39.971 1.00 51.78 87 GLU A CA 1
ATOM 691 C C . GLU A 1 87 ? -13.476 -19.669 38.831 1.00 51.78 87 GLU A C 1
ATOM 693 O O . GLU A 1 87 ? -13.248 -19.144 37.716 1.00 51.78 87 GLU A O 1
#

Secondary structure (DSSP, 8-state):
----B-SS-BPEEEEESS-HHHHHHHHHHHHHHSTT--EEEEE-S-----HHHHHHHHHHHHHHS---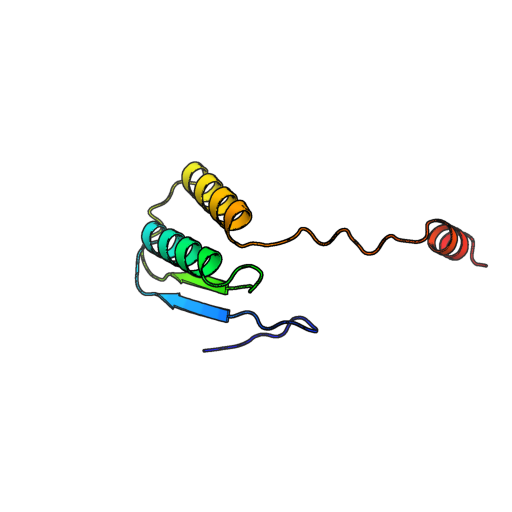--------HHHHHHHHHT-

Sequence (87 aa):
MNHHLLRNGYVYLITVDVDAREALEISLRLQEMFPGIPIVVRWTGVNNVSERELVNFLVEILNRGGFRAKAPKGFNAVDVVNEIRGE

pLDDT: mean 80.09, std 19.5, range [38.88, 98.56]

Radius of gyration: 18.37 Å; chains: 1; bounding box: 30×28×54 Å

Foldseek 3Di:
DDWDDDPPATEAEAEDADEPVVQLVVLLVVLLVAAPHHYHYHYDDYHPADPVRVVVSVVSSVVRNNNDPPDDPPDDPVVVVCVVVVD